Protein AF-A0A183CSC9-F1 (afdb_monomer_lite)

pLDDT: mean 81.76, std 15.02, range [38.28, 96.38]

Secondary structure (DSSP, 8-state):
-PPPHHHHHHHHHHHHHHTSPPPTTT-SS-GGG--HHHHHHHHHHHHHH-----HHHHHHHHHHHHHHHHS-PPPHHHHHHHHHHHS--TTSSPPPP----TTS-HHHHHHHHHHHHHHHHT--

Organism: Globodera pallida (NCBI:txid36090)

Sequence (124 aa):
MKTSAEELLEELAHLNHNDEAISNGVRQHPISKWTTEDIKSWAEDLKKQRQARELPELLAVACRACMLANGYYPRDAQLFSILLMLSTSKTGLRGHLQQIATGEGKTAIVALFVVVKALRDRVK

Foldseek 3Di:
DQCDPVNLVVLVVLLVVQQQDDDPDDDDGGLVPDDPVRLVVVLVVLVVVLDADDLSNLLSNLQSVCCNPPVDGQDPVLSSLLVQQVDDDPPDDDGDDDDDDPPNPPVSSVVSSVSSCCSRPVSD

InterPro domains:
  IPR011115 SecA DEAD-like, N-terminal [PF07517] (31-122)
  IPR027417 P-loop containing nucleoside triphosphate hydrolase [G3DSA:3.40.50.300] (2-123)
  IPR027417 P-loop containing nucleoside triphosphate hydrolase [SSF52540] (11-120)

Radius of gyration: 14.63 Å; chains: 1; bounding box: 38×35×33 Å

Structure (mmCIF, N/CA/C/O backbone):
data_AF-A0A183CSC9-F1
#
_entry.id   AF-A0A183CSC9-F1
#
loop_
_atom_site.group_PDB
_atom_site.id
_atom_site.type_symbol
_atom_site.label_atom_id
_atom_site.label_alt_id
_atom_site.la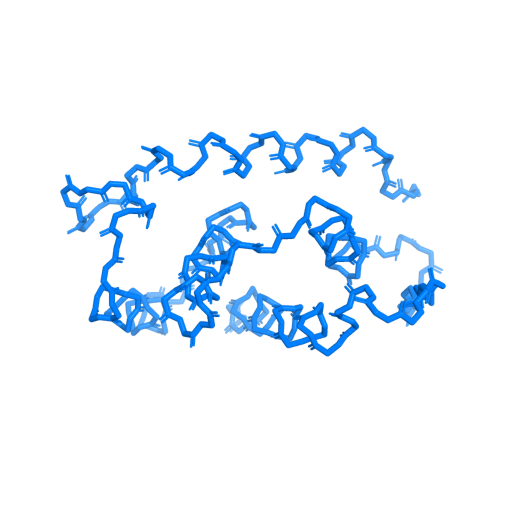bel_comp_id
_atom_site.label_asym_id
_atom_site.label_entity_id
_atom_site.label_seq_id
_atom_site.pdbx_PDB_ins_code
_atom_site.Cartn_x
_atom_site.Cartn_y
_atom_site.Cartn_z
_atom_site.occupancy
_atom_site.B_iso_or_equiv
_atom_site.auth_seq_id
_atom_site.auth_comp_id
_atom_site.auth_asym_id
_atom_site.auth_atom_id
_atom_site.pdbx_PDB_model_num
ATOM 1 N N . MET A 1 1 ? 1.246 -20.552 15.651 1.00 38.28 1 MET A N 1
ATOM 2 C CA . MET A 1 1 ? 0.670 -20.722 14.297 1.00 38.28 1 MET A CA 1
ATOM 3 C C . MET A 1 1 ? 1.304 -19.680 13.394 1.00 38.28 1 MET A C 1
ATOM 5 O O . MET A 1 1 ? 1.162 -18.501 13.693 1.00 38.28 1 MET A O 1
ATOM 9 N N . LYS A 1 2 ? 2.077 -20.112 12.394 1.00 47.31 2 LYS A N 1
ATOM 10 C CA . LYS A 1 2 ? 2.540 -19.245 11.299 1.00 47.31 2 LYS A CA 1
ATOM 11 C C . LYS A 1 2 ? 1.295 -18.751 10.553 1.00 47.31 2 LYS A C 1
ATOM 13 O O . LYS A 1 2 ? 0.366 -19.545 10.439 1.00 47.31 2 LYS A O 1
ATOM 18 N N . THR A 1 3 ? 1.264 -17.505 10.090 1.00 60.03 3 THR A N 1
ATOM 19 C CA . THR A 1 3 ? 0.277 -17.109 9.075 1.00 60.03 3 THR A CA 1
ATOM 20 C C . THR A 1 3 ? 0.459 -18.050 7.887 1.00 60.03 3 THR A C 1
ATOM 22 O O . THR A 1 3 ? 1.592 -18.214 7.417 1.00 60.03 3 THR A O 1
ATOM 25 N N . SER A 1 4 ? -0.591 -18.783 7.513 1.00 73.94 4 SER A N 1
ATOM 26 C CA . SER A 1 4 ? -0.496 -19.776 6.434 1.00 73.94 4 SER A CA 1
ATOM 27 C C . SER A 1 4 ? -0.334 -19.047 5.101 1.00 73.94 4 SER A C 1
ATOM 29 O O . SER A 1 4 ? -0.845 -17.942 4.929 1.00 73.94 4 SER A O 1
ATOM 31 N N . ALA A 1 5 ? 0.355 -19.660 4.136 1.00 72.31 5 ALA A N 1
ATOM 32 C CA . ALA A 1 5 ? 0.388 -19.134 2.770 1.00 72.31 5 ALA A CA 1
ATOM 33 C C . ALA A 1 5 ? -1.034 -18.982 2.195 1.00 72.31 5 ALA A C 1
ATOM 35 O O . ALA A 1 5 ? -1.284 -18.075 1.410 1.00 72.31 5 ALA A O 1
ATOM 36 N N . GLU A 1 6 ? -1.962 -19.829 2.643 1.00 78.12 6 GLU A N 1
ATOM 37 C CA . GLU A 1 6 ? -3.384 -19.790 2.294 1.00 78.12 6 GLU A CA 1
ATOM 38 C C . GLU A 1 6 ? -4.075 -18.522 2.810 1.00 78.12 6 GLU A C 1
ATOM 40 O O . GLU A 1 6 ? -4.791 -17.886 2.049 1.00 78.12 6 GLU A O 1
ATOM 45 N N . GLU A 1 7 ? -3.797 -18.096 4.049 1.00 77.69 7 GLU A N 1
ATOM 46 C CA . GLU A 1 7 ? -4.364 -16.861 4.620 1.00 77.69 7 GLU A CA 1
ATOM 47 C C . GLU A 1 7 ? -3.896 -15.629 3.821 1.00 77.69 7 GLU A C 1
ATOM 49 O O . GLU A 1 7 ? -4.674 -14.723 3.541 1.00 77.69 7 GLU A O 1
ATOM 54 N N . LEU A 1 8 ? -2.631 -15.612 3.384 1.00 77.75 8 LEU A N 1
ATOM 55 C CA . LEU A 1 8 ? -2.090 -14.526 2.555 1.00 77.75 8 LEU A CA 1
ATOM 56 C C . LEU A 1 8 ? -2.688 -14.521 1.143 1.00 77.75 8 LEU A C 1
ATOM 58 O O . LEU A 1 8 ? -2.905 -13.458 0.563 1.00 77.75 8 LEU A O 1
ATOM 62 N N . LEU A 1 9 ? -2.931 -15.706 0.579 1.00 78.38 9 LEU A N 1
ATOM 63 C CA . LEU A 1 9 ? -3.608 -15.857 -0.708 1.00 78.38 9 LEU A CA 1
ATOM 64 C C . LEU A 1 9 ? -5.060 -15.382 -0.626 1.00 78.38 9 LEU A C 1
ATOM 66 O O . LEU A 1 9 ? -5.535 -14.729 -1.552 1.00 78.38 9 LEU A O 1
ATOM 70 N N . GLU A 1 10 ? -5.743 -15.666 0.479 1.00 80.06 10 GLU A N 1
ATOM 71 C CA . GLU A 1 10 ? -7.102 -15.197 0.739 1.00 80.06 10 GLU A CA 1
ATOM 72 C C . GLU A 1 10 ? -7.148 -13.668 0.885 1.00 80.06 10 GLU A C 1
ATOM 74 O O . GLU A 1 10 ? -7.969 -13.013 0.243 1.00 80.06 10 GLU A O 1
ATOM 79 N N . GLU A 1 11 ? -6.204 -13.062 1.615 1.00 77.06 11 GLU A N 1
ATOM 80 C CA . GLU A 1 11 ? -6.083 -11.599 1.703 1.00 77.06 11 GLU A CA 1
ATOM 81 C C . GLU A 1 11 ? -5.844 -10.943 0.331 1.00 77.06 11 GLU A C 1
ATOM 83 O O . GLU A 1 11 ? -6.459 -9.919 0.020 1.00 77.06 11 GLU A O 1
ATOM 88 N N . LEU A 1 12 ? -4.999 -11.538 -0.520 1.00 74.88 12 LEU A N 1
ATOM 89 C CA . LEU A 1 12 ? -4.812 -11.070 -1.899 1.00 74.88 12 LEU A CA 1
ATOM 90 C C . LEU A 1 12 ? -6.060 -11.254 -2.762 1.00 74.88 12 LEU A C 1
ATOM 92 O O . LEU A 1 12 ? -6.386 -10.381 -3.566 1.00 74.88 12 LEU A O 1
ATOM 96 N N . ALA A 1 13 ? -6.775 -12.366 -2.600 1.00 77.25 13 ALA A N 1
ATOM 97 C CA . ALA A 1 13 ? -8.022 -12.590 -3.314 1.00 77.25 13 ALA A CA 1
ATOM 98 C C . ALA A 1 13 ? -9.050 -11.511 -2.945 1.00 77.25 13 ALA A C 1
ATOM 100 O O . ALA A 1 13 ? -9.648 -10.909 -3.837 1.00 77.25 13 ALA A O 1
ATOM 101 N N . HIS A 1 14 ? -9.201 -11.196 -1.657 1.00 78.19 14 HIS A N 1
ATOM 102 C CA . HIS A 1 14 ? -10.075 -10.116 -1.197 1.00 78.19 14 HIS A CA 1
ATOM 103 C C . HIS A 1 14 ? -9.652 -8.741 -1.719 1.00 78.19 14 HIS A C 1
ATOM 105 O O . HIS A 1 14 ? -10.511 -7.932 -2.063 1.00 78.19 14 HIS A O 1
ATOM 111 N N . LEU A 1 15 ? -8.349 -8.478 -1.827 1.00 71.44 15 LEU A N 1
ATOM 112 C CA . LEU A 1 15 ? -7.834 -7.246 -2.424 1.00 71.44 15 LEU A CA 1
ATOM 113 C C . LEU A 1 15 ? -8.281 -7.058 -3.871 1.00 71.44 15 LEU A C 1
ATOM 115 O O . LEU A 1 15 ? -8.804 -5.998 -4.208 1.00 71.44 15 LEU A O 1
ATOM 119 N N . ASN A 1 16 ? -8.145 -8.097 -4.693 1.00 67.19 16 ASN A N 1
ATOM 120 C CA . ASN A 1 16 ? -8.564 -8.048 -6.093 1.00 67.19 16 ASN A CA 1
ATOM 121 C C . ASN A 1 16 ? -10.078 -7.829 -6.238 1.00 67.19 16 ASN A C 1
ATOM 123 O O . ASN A 1 16 ? -10.515 -7.158 -7.166 1.00 67.19 16 ASN A O 1
ATOM 127 N N . HIS A 1 17 ? -10.883 -8.339 -5.301 1.00 60.12 17 HIS A N 1
ATOM 128 C CA . HIS A 1 17 ? -12.326 -8.074 -5.272 1.00 60.12 17 HIS A CA 1
ATOM 129 C C . HIS A 1 17 ? -12.651 -6.655 -4.769 1.00 60.12 17 HIS A C 1
ATOM 131 O O . HIS A 1 17 ? -13.646 -6.059 -5.179 1.00 60.12 17 HIS A O 1
ATOM 137 N N . ASN A 1 18 ? -11.805 -6.075 -3.913 1.00 58.41 18 ASN A N 1
ATOM 138 C CA . ASN A 1 18 ? -12.003 -4.730 -3.376 1.00 58.41 18 ASN A CA 1
ATOM 139 C C . ASN A 1 18 ? -11.681 -3.599 -4.357 1.00 58.41 18 ASN A C 1
ATOM 141 O O . ASN A 1 18 ? -12.141 -2.476 -4.146 1.00 58.41 18 ASN A O 1
ATOM 145 N N . ASP A 1 19 ? -10.972 -3.876 -5.451 1.00 57.09 19 ASP A N 1
ATOM 146 C CA . ASP A 1 19 ? -10.849 -2.918 -6.555 1.00 57.09 19 ASP A CA 1
ATOM 147 C C . ASP A 1 19 ? -12.208 -2.584 -7.193 1.00 57.09 19 ASP A C 1
ATOM 149 O O . ASP A 1 19 ? -12.355 -1.507 -7.780 1.00 57.09 19 ASP A O 1
ATOM 153 N N . GLU A 1 20 ? -13.211 -3.453 -7.024 1.00 54.31 20 GLU A N 1
ATOM 154 C CA . GLU A 1 20 ? -14.610 -3.222 -7.399 1.00 54.31 20 GLU A CA 1
ATOM 155 C C . GLU A 1 20 ? -15.491 -2.791 -6.213 1.00 54.31 20 GLU A C 1
ATOM 157 O O . GLU A 1 20 ? -16.620 -2.333 -6.413 1.00 54.31 20 GLU A O 1
ATOM 162 N N . ALA A 1 21 ? -14.985 -2.878 -4.978 1.00 55.28 21 ALA A N 1
ATOM 163 C CA . ALA A 1 21 ? -15.747 -2.523 -3.792 1.00 55.28 21 ALA A CA 1
ATOM 164 C C . ALA A 1 21 ? -15.968 -1.008 -3.696 1.00 55.28 21 ALA A C 1
ATOM 166 O O . ALA A 1 21 ? -15.062 -0.176 -3.829 1.00 55.28 21 ALA A O 1
ATOM 167 N N . ILE A 1 22 ? -17.214 -0.653 -3.406 1.00 55.12 22 ILE A N 1
ATOM 168 C CA . ILE A 1 22 ? -17.606 0.687 -2.996 1.00 55.12 22 ILE A CA 1
ATOM 169 C C . ILE A 1 22 ? -17.301 0.789 -1.499 1.00 55.12 22 ILE A C 1
ATOM 171 O O . ILE A 1 22 ? -17.849 0.022 -0.711 1.00 55.12 22 ILE A O 1
ATOM 175 N N . SER A 1 23 ? -16.425 1.718 -1.091 1.00 57.44 23 SER A N 1
ATOM 176 C CA . SER A 1 23 ? -16.193 1.992 0.336 1.00 57.44 23 SER A CA 1
ATOM 177 C C . SER A 1 23 ? -17.540 2.286 0.997 1.00 57.44 23 SER A C 1
ATOM 179 O O . SER A 1 23 ? -18.236 3.221 0.588 1.00 57.44 23 SER A O 1
ATOM 181 N N . ASN A 1 24 ? -17.919 1.452 1.971 1.00 52.12 24 ASN A N 1
ATOM 182 C CA . ASN A 1 24 ? -19.196 1.527 2.672 1.00 52.12 24 ASN A CA 1
ATOM 183 C C . ASN A 1 24 ? -19.402 2.940 3.247 1.00 52.12 24 ASN A C 1
ATOM 185 O O . ASN A 1 24 ? -18.886 3.268 4.317 1.00 52.12 24 ASN A O 1
ATOM 189 N N . GLY A 1 25 ? -20.167 3.766 2.525 1.00 50.59 25 GLY A N 1
ATOM 190 C CA . GLY A 1 25 ? -20.873 4.920 3.077 1.00 50.59 25 GLY A CA 1
ATOM 191 C C . GLY A 1 25 ? -20.631 6.304 2.468 1.00 50.59 25 GLY A C 1
ATOM 192 O O . GLY A 1 25 ? -21.384 7.198 2.834 1.00 50.59 25 GLY A O 1
ATOM 193 N N . VAL A 1 26 ? -19.655 6.545 1.575 1.00 52.56 26 VAL A N 1
ATOM 194 C CA . VAL A 1 26 ? -19.364 7.948 1.159 1.00 52.56 26 VAL A CA 1
ATOM 195 C C . VAL A 1 26 ? -19.162 8.173 -0.345 1.00 52.56 26 VAL A C 1
ATOM 197 O O . VAL A 1 26 ? -19.367 9.293 -0.810 1.00 52.56 26 VAL A O 1
ATOM 200 N N . ARG A 1 27 ? -18.800 7.164 -1.151 1.00 62.09 27 ARG A N 1
ATOM 201 C CA . ARG A 1 2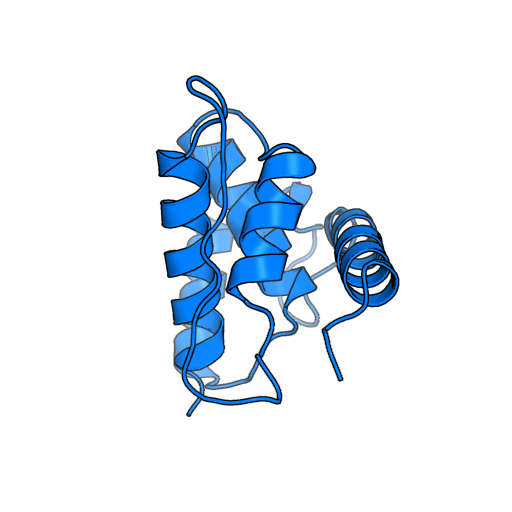7 ? -18.401 7.404 -2.556 1.00 62.09 27 ARG A CA 1
ATOM 202 C C . ARG A 1 27 ? -19.138 6.546 -3.559 1.00 62.09 27 ARG A C 1
ATOM 204 O O . ARG A 1 27 ? -19.379 5.377 -3.316 1.00 62.09 27 ARG A O 1
ATOM 211 N N . GLN A 1 28 ? -19.476 7.145 -4.698 1.00 66.06 28 GLN A N 1
ATOM 212 C CA . GLN A 1 28 ? -20.319 6.533 -5.730 1.00 66.06 28 GLN A CA 1
ATOM 213 C C . GLN A 1 28 ? -19.553 5.614 -6.694 1.00 66.06 28 GLN A C 1
ATOM 215 O O . GLN A 1 28 ? -20.159 5.026 -7.585 1.00 66.06 28 GLN A O 1
ATOM 220 N N . HIS A 1 29 ? -18.230 5.492 -6.551 1.00 75.31 29 HIS A N 1
ATOM 221 C CA . HIS A 1 29 ? -17.402 4.717 -7.470 1.00 75.31 29 HIS A CA 1
ATOM 222 C C . HIS A 1 29 ? -16.345 3.869 -6.740 1.00 75.31 29 HIS A C 1
ATOM 224 O O . HIS A 1 29 ? -15.876 4.253 -5.660 1.00 75.31 29 HIS A O 1
ATOM 230 N N . PRO A 1 30 ? -15.954 2.728 -7.340 1.00 87.00 30 PRO A N 1
ATOM 231 C CA . PRO A 1 30 ? -14.975 1.806 -6.768 1.00 87.00 30 PRO A CA 1
ATOM 232 C C . PRO A 1 30 ? -13.613 2.466 -6.519 1.00 87.00 30 PRO A C 1
ATOM 234 O O . PRO A 1 30 ? -13.270 3.451 -7.186 1.00 87.00 30 PRO A O 1
ATOM 237 N N . ILE A 1 31 ? -12.827 1.909 -5.586 1.00 89.50 31 ILE A N 1
ATOM 238 C CA . ILE A 1 31 ? -11.493 2.421 -5.201 1.00 89.50 31 ILE A CA 1
ATOM 239 C C . ILE A 1 31 ? -10.564 2.535 -6.417 1.00 89.50 31 ILE A C 1
ATOM 241 O O . ILE A 1 31 ? -9.843 3.525 -6.558 1.00 89.50 31 ILE A O 1
ATOM 245 N N . SER A 1 32 ? -10.659 1.597 -7.361 1.00 88.12 32 SER A N 1
ATOM 246 C CA . SER A 1 32 ? -9.925 1.622 -8.633 1.00 88.12 32 SER A CA 1
ATOM 247 C C . SER A 1 32 ? -10.132 2.902 -9.457 1.00 88.12 32 SER A C 1
ATOM 249 O O . SER A 1 32 ? -9.268 3.263 -10.256 1.00 88.12 32 SER A O 1
ATOM 251 N N . LYS A 1 33 ? -11.237 3.630 -9.249 1.00 90.31 33 LYS A N 1
ATOM 252 C CA . LYS A 1 33 ? -11.567 4.888 -9.941 1.00 90.31 33 LYS A CA 1
ATOM 253 C C . LYS A 1 33 ? -11.310 6.144 -9.109 1.00 90.31 33 LYS A C 1
ATOM 255 O O . LYS A 1 33 ? -11.561 7.240 -9.596 1.00 90.31 33 LYS A O 1
ATOM 260 N N . TRP A 1 34 ? -10.804 6.016 -7.883 1.00 92.50 34 TRP A N 1
ATOM 261 C CA . TRP A 1 34 ? -10.588 7.169 -7.006 1.00 92.50 34 TRP A CA 1
ATOM 262 C C . TRP A 1 34 ? -9.540 8.129 -7.564 1.00 92.50 34 TRP A C 1
ATOM 264 O O . TRP A 1 34 ? -8.552 7.713 -8.177 1.00 92.50 34 TRP A O 1
ATOM 274 N N . THR A 1 35 ? -9.767 9.415 -7.330 1.00 94.81 35 THR A N 1
ATOM 275 C CA . THR A 1 35 ? -8.833 10.517 -7.572 1.00 94.81 35 THR A CA 1
ATOM 276 C C . THR A 1 35 ? -7.921 10.747 -6.362 1.00 94.81 35 THR A C 1
ATOM 278 O O . THR A 1 35 ? -8.087 10.148 -5.295 1.00 94.81 35 THR A O 1
ATOM 281 N N . THR A 1 36 ? -6.944 11.642 -6.501 1.00 95.25 36 THR A N 1
ATOM 282 C CA . THR A 1 36 ? -6.093 12.062 -5.378 1.00 95.25 36 THR A CA 1
ATOM 283 C C . THR A 1 36 ? -6.920 12.726 -4.271 1.00 95.25 36 THR A C 1
ATOM 285 O O . THR A 1 36 ? -6.659 12.522 -3.085 1.00 95.25 36 THR A O 1
ATOM 288 N N . GLU A 1 37 ? -7.933 13.503 -4.648 1.00 94.06 37 GLU A N 1
ATOM 289 C CA . GLU A 1 37 ? -8.842 14.220 -3.753 1.00 94.06 37 GLU A CA 1
ATOM 290 C C . GLU A 1 37 ? -9.709 13.242 -2.959 1.00 94.06 37 GLU A C 1
ATOM 292 O O . GLU A 1 37 ? -9.852 13.396 -1.743 1.00 94.06 37 GLU A O 1
ATOM 297 N N . ASP A 1 38 ? -10.182 12.179 -3.612 1.00 93.12 38 ASP A N 1
ATOM 298 C CA . ASP A 1 38 ? -10.845 11.063 -2.945 1.00 93.12 38 ASP A CA 1
ATOM 299 C C . ASP A 1 38 ? -9.914 10.459 -1.881 1.00 93.12 38 ASP A C 1
ATOM 301 O O . ASP A 1 38 ? -10.237 10.420 -0.693 1.00 93.12 38 ASP A O 1
ATOM 305 N N . ILE A 1 39 ? -8.708 10.025 -2.241 1.00 93.06 39 ILE A N 1
ATOM 306 C CA . ILE A 1 39 ? -7.803 9.387 -1.267 1.00 93.06 39 ILE A CA 1
ATOM 307 C C . ILE A 1 39 ? -7.519 10.313 -0.072 1.00 93.06 39 ILE A C 1
ATOM 309 O O . ILE A 1 39 ? -7.575 9.868 1.076 1.00 93.06 39 ILE A O 1
ATOM 313 N N . LYS A 1 40 ? -7.303 11.612 -0.320 1.00 92.50 40 LYS A N 1
ATOM 314 C CA . LYS A 1 40 ? -7.116 12.618 0.738 1.00 92.50 40 LYS A CA 1
ATOM 315 C C . LYS A 1 40 ? -8.332 12.716 1.657 1.00 92.50 40 LYS A C 1
ATOM 317 O O . LYS A 1 40 ? -8.174 12.626 2.870 1.00 92.50 40 LYS A O 1
ATOM 322 N N . SER A 1 41 ? -9.535 12.865 1.102 1.00 90.75 41 SER A N 1
ATOM 323 C CA . SER A 1 41 ? -10.759 12.946 1.907 1.00 90.75 41 SER A CA 1
ATOM 324 C C . SER A 1 41 ? -10.987 11.666 2.720 1.00 90.75 41 SER A C 1
ATOM 326 O O . SER A 1 41 ? -11.368 11.760 3.880 1.00 90.75 41 SER A O 1
ATOM 328 N N . TRP A 1 42 ? -10.663 10.488 2.173 1.00 90.50 42 TRP A N 1
ATOM 329 C CA . TRP A 1 42 ? -10.837 9.216 2.886 1.00 90.50 42 TRP A CA 1
ATOM 330 C C . TRP A 1 42 ? -9.857 9.110 4.051 1.00 90.50 42 TRP A C 1
ATOM 332 O O . TRP A 1 42 ? -10.230 8.700 5.147 1.00 90.50 42 TRP A O 1
ATOM 342 N N . ALA A 1 43 ? -8.614 9.550 3.846 1.00 89.06 43 ALA A N 1
ATOM 343 C CA . ALA A 1 43 ? -7.614 9.576 4.903 1.00 89.06 43 ALA A CA 1
ATOM 344 C C . ALA A 1 43 ? -8.003 10.543 6.035 1.00 89.06 43 ALA A C 1
ATOM 346 O O . ALA A 1 43 ? -7.740 10.257 7.202 1.00 89.06 43 ALA A O 1
ATOM 347 N N . GLU A 1 44 ? -8.638 11.675 5.716 1.00 87.88 44 GLU A N 1
ATOM 348 C CA . GLU A 1 44 ? -9.167 12.600 6.724 1.00 87.88 44 GLU A CA 1
ATOM 349 C C . GLU A 1 44 ? -10.356 12.013 7.492 1.00 87.88 44 GLU A C 1
ATOM 351 O O . GLU A 1 44 ? -10.411 12.129 8.718 1.00 87.88 44 GLU A O 1
ATOM 356 N N . ASP A 1 45 ? -11.277 11.333 6.811 1.00 86.69 45 ASP A N 1
ATOM 357 C CA . ASP A 1 45 ? -12.412 10.674 7.465 1.00 86.69 45 ASP A CA 1
ATOM 358 C C . ASP A 1 45 ? -11.945 9.544 8.386 1.00 86.69 45 ASP A C 1
ATOM 360 O O . ASP A 1 45 ? -12.413 9.437 9.522 1.00 86.69 45 ASP A O 1
ATOM 364 N N . LEU A 1 46 ? -10.941 8.774 7.957 1.00 85.00 46 LEU A N 1
ATOM 365 C CA . LEU A 1 46 ? -10.314 7.735 8.769 1.00 85.00 46 LEU A CA 1
ATOM 366 C C . LEU A 1 46 ? -9.712 8.302 10.065 1.00 85.00 46 LEU A C 1
ATOM 368 O O . LEU A 1 46 ? -9.904 7.734 11.142 1.00 85.00 46 LEU A O 1
ATOM 372 N N . LYS A 1 47 ? -9.030 9.452 9.985 1.00 81.31 47 LYS A N 1
ATOM 373 C CA . LYS A 1 47 ? -8.482 10.142 11.166 1.00 81.31 47 LYS A CA 1
ATOM 374 C C . LYS A 1 47 ? -9.580 10.598 12.130 1.00 81.31 47 LYS A C 1
ATOM 376 O O . LYS A 1 47 ? -9.383 10.523 13.342 1.00 81.31 47 LYS A O 1
ATOM 381 N N . LYS A 1 48 ? -10.713 11.083 11.610 1.00 82.75 48 LYS A N 1
ATOM 382 C CA . LYS A 1 48 ? -11.832 11.602 12.416 1.00 82.75 48 LYS A CA 1
ATOM 383 C C . LYS A 1 48 ? -12.632 10.493 13.088 1.00 82.75 48 LYS A C 1
ATOM 385 O O . LYS A 1 48 ? -12.955 10.605 14.265 1.00 82.75 48 LYS A O 1
ATOM 390 N N . GLN A 1 49 ? -12.957 9.440 12.341 1.00 74.94 49 GLN A N 1
ATOM 391 C CA . GLN A 1 49 ? -13.859 8.381 12.793 1.00 74.94 49 GLN A CA 1
ATOM 392 C C . GLN A 1 49 ? -13.194 7.419 13.788 1.00 74.94 49 GLN A C 1
ATOM 394 O O . GLN A 1 49 ? -13.910 6.689 14.465 1.00 74.94 49 GLN A O 1
ATOM 399 N N . ARG A 1 50 ? -11.848 7.404 13.883 1.00 68.38 50 ARG A N 1
ATOM 400 C CA . ARG A 1 50 ? -11.063 6.430 14.678 1.00 68.38 50 ARG A CA 1
ATOM 401 C C . ARG A 1 50 ? -11.577 4.992 14.516 1.00 68.38 50 ARG A C 1
ATOM 403 O O . ARG A 1 50 ? -11.531 4.200 15.451 1.00 68.38 50 ARG A O 1
ATOM 410 N N . GLN A 1 51 ? -12.109 4.665 13.344 1.00 68.94 51 GLN A N 1
ATOM 411 C CA . GLN A 1 51 ? -12.660 3.351 13.063 1.00 68.94 51 GLN A CA 1
ATOM 412 C C . GLN A 1 51 ? -11.585 2.511 12.389 1.00 68.94 51 GLN A C 1
ATOM 414 O O . GLN A 1 51 ? -10.931 2.972 11.451 1.00 68.94 51 GLN A O 1
ATOM 419 N N . ALA A 1 52 ? -11.407 1.280 12.863 1.00 75.75 52 ALA A N 1
ATOM 420 C CA . ALA A 1 52 ? -10.526 0.329 12.209 1.00 75.75 52 ALA A CA 1
ATOM 421 C C . ALA A 1 52 ? -11.095 0.001 10.823 1.00 75.75 52 ALA A C 1
ATOM 423 O O . ALA A 1 52 ? -12.294 -0.240 10.679 1.00 75.75 52 ALA A O 1
ATOM 424 N N . ARG A 1 53 ? -10.235 0.034 9.806 1.00 82.81 53 ARG A N 1
ATOM 425 C CA . ARG A 1 53 ? -10.567 -0.404 8.449 1.00 82.81 53 ARG A CA 1
ATOM 426 C C . ARG A 1 53 ? -9.905 -1.742 8.188 1.00 82.81 53 ARG A C 1
ATOM 428 O O . ARG A 1 53 ? -8.798 -1.993 8.670 1.00 82.81 53 ARG A O 1
ATOM 435 N N . GLU A 1 54 ? -10.586 -2.563 7.405 1.00 85.88 54 GLU A N 1
ATOM 436 C CA . GLU A 1 54 ? -10.093 -3.875 7.017 1.00 85.88 54 GLU A CA 1
ATOM 437 C C . GLU A 1 54 ? -8.823 -3.742 6.172 1.00 85.88 54 GLU A C 1
ATOM 439 O O . GLU A 1 54 ? -8.684 -2.828 5.351 1.00 85.88 54 GLU A O 1
ATOM 444 N N . LEU A 1 55 ? -7.882 -4.667 6.366 1.00 87.38 55 LEU A N 1
ATOM 445 C CA . LEU A 1 55 ? -6.596 -4.648 5.671 1.00 87.38 55 LEU A CA 1
ATOM 446 C C . LEU A 1 55 ? -6.747 -4.602 4.134 1.00 87.38 55 LEU A C 1
ATOM 448 O O . LEU A 1 55 ? -6.048 -3.796 3.511 1.00 87.38 55 LEU A O 1
ATOM 452 N N . PRO A 1 56 ? -7.674 -5.360 3.515 1.00 88.31 56 PRO A N 1
ATOM 453 C CA . PRO A 1 56 ? -7.929 -5.258 2.083 1.00 88.31 56 PRO A CA 1
ATOM 454 C C . PRO A 1 56 ? -8.348 -3.856 1.607 1.00 88.31 56 PRO A C 1
ATOM 456 O O . PRO A 1 56 ? -7.938 -3.434 0.532 1.00 88.31 56 PRO A O 1
ATOM 459 N N . GLU A 1 57 ? -9.123 -3.090 2.383 1.00 88.44 57 GLU A N 1
ATOM 460 C CA . GLU A 1 57 ? -9.469 -1.705 2.009 1.00 88.44 57 GLU A CA 1
ATOM 461 C C . GLU A 1 57 ? -8.227 -0.803 2.076 1.00 88.44 57 GLU A C 1
ATOM 463 O O . GLU A 1 57 ? -7.931 -0.068 1.133 1.00 88.44 57 GLU A O 1
ATOM 468 N N . LEU A 1 58 ? -7.458 -0.896 3.167 1.00 90.81 58 LEU A N 1
ATOM 469 C CA . LEU A 1 58 ? -6.242 -0.098 3.363 1.00 90.81 58 LEU A CA 1
ATOM 470 C C . LEU A 1 58 ? -5.221 -0.321 2.239 1.00 90.81 58 LEU A C 1
ATOM 472 O O . LEU A 1 58 ? -4.618 0.633 1.739 1.00 90.81 58 LEU A O 1
ATOM 476 N N . LEU A 1 59 ? -5.023 -1.579 1.844 1.00 92.50 59 LEU A N 1
ATOM 477 C CA . LEU A 1 59 ? -4.102 -1.944 0.776 1.00 92.50 59 LEU A CA 1
ATOM 478 C C . LEU A 1 59 ? -4.619 -1.529 -0.603 1.00 92.50 59 LEU A C 1
ATOM 480 O O . LEU A 1 59 ? -3.824 -1.002 -1.378 1.00 92.50 59 LEU A O 1
ATOM 484 N N . ALA A 1 60 ? -5.916 -1.671 -0.895 1.00 92.50 60 ALA A N 1
ATOM 485 C CA . ALA A 1 60 ? -6.496 -1.199 -2.155 1.00 92.50 60 ALA A CA 1
ATOM 486 C C . ALA A 1 60 ? -6.301 0.319 -2.328 1.00 92.50 60 ALA A C 1
ATOM 488 O O . ALA A 1 60 ? -5.828 0.783 -3.369 1.00 92.50 60 ALA A O 1
ATOM 489 N N . VAL A 1 61 ? -6.553 1.106 -1.273 1.00 93.25 61 VAL A N 1
ATOM 490 C CA . VAL A 1 61 ? -6.322 2.560 -1.295 1.00 93.25 61 VAL A CA 1
ATOM 491 C C . VAL A 1 61 ? -4.836 2.890 -1.485 1.00 93.25 61 VAL A C 1
ATOM 493 O O . VAL A 1 61 ? -4.500 3.780 -2.269 1.00 93.25 61 VAL A O 1
ATOM 496 N N . ALA A 1 62 ? -3.927 2.163 -0.824 1.00 94.69 62 ALA A N 1
ATOM 497 C CA . ALA A 1 62 ? -2.485 2.353 -0.998 1.00 94.69 62 ALA A CA 1
ATOM 498 C C . ALA A 1 62 ? -2.008 1.999 -2.421 1.00 94.69 62 ALA A C 1
ATOM 500 O O . ALA A 1 62 ? -1.205 2.732 -3.002 1.00 94.69 62 ALA A O 1
ATOM 501 N N . CYS A 1 63 ? -2.529 0.920 -3.011 1.00 94.81 63 CYS A N 1
ATOM 502 C CA . CYS A 1 63 ? -2.240 0.524 -4.390 1.00 94.81 63 CYS A CA 1
ATOM 503 C C . CYS A 1 63 ? -2.738 1.576 -5.381 1.00 94.81 63 CYS A C 1
ATOM 505 O O . CYS A 1 63 ? -2.003 1.979 -6.285 1.00 94.81 63 CYS A O 1
ATOM 507 N N . ARG A 1 64 ? -3.949 2.100 -5.165 1.00 95.19 64 ARG A N 1
ATOM 508 C CA . ARG A 1 64 ? -4.488 3.188 -5.978 1.00 95.19 64 ARG A CA 1
ATOM 509 C C . ARG A 1 64 ? -3.654 4.464 -5.864 1.00 95.19 64 ARG A C 1
ATOM 511 O O . ARG A 1 64 ? -3.363 5.090 -6.881 1.00 95.19 64 ARG A O 1
ATOM 518 N N . ALA A 1 65 ? -3.223 4.831 -4.657 1.00 95.56 65 ALA A N 1
ATOM 519 C CA . ALA A 1 65 ? -2.323 5.965 -4.451 1.00 95.56 65 ALA A CA 1
ATOM 520 C C . ALA A 1 65 ? -0.983 5.765 -5.182 1.00 95.56 65 ALA A C 1
ATOM 522 O O . ALA A 1 65 ? -0.475 6.700 -5.798 1.00 95.56 65 ALA A O 1
ATOM 523 N N . CYS A 1 66 ? -0.438 4.543 -5.161 1.00 95.50 66 CYS A N 1
ATOM 524 C CA . CYS A 1 66 ? 0.773 4.184 -5.899 1.00 95.50 66 CYS A CA 1
ATOM 525 C C . CYS A 1 66 ? 0.599 4.381 -7.409 1.00 95.50 66 CYS A C 1
ATOM 527 O O . CYS A 1 66 ? 1.454 5.010 -8.034 1.00 95.50 66 CYS A O 1
ATOM 529 N N . MET A 1 67 ? -0.525 3.924 -7.969 1.00 95.81 67 MET A N 1
ATOM 530 C CA . MET A 1 67 ? -0.855 4.110 -9.382 1.00 95.81 67 MET A CA 1
ATOM 531 C C . MET A 1 67 ? -0.939 5.592 -9.756 1.00 95.81 67 MET A C 1
ATOM 533 O O . MET A 1 67 ? -0.344 6.007 -10.746 1.00 95.81 67 MET A O 1
ATOM 537 N N . LEU A 1 68 ? -1.633 6.405 -8.957 1.00 96.31 68 LEU A N 1
ATOM 538 C CA . LEU A 1 68 ? -1.773 7.839 -9.228 1.00 96.31 68 LEU A CA 1
ATOM 539 C C . LEU A 1 68 ? -0.445 8.601 -9.109 1.0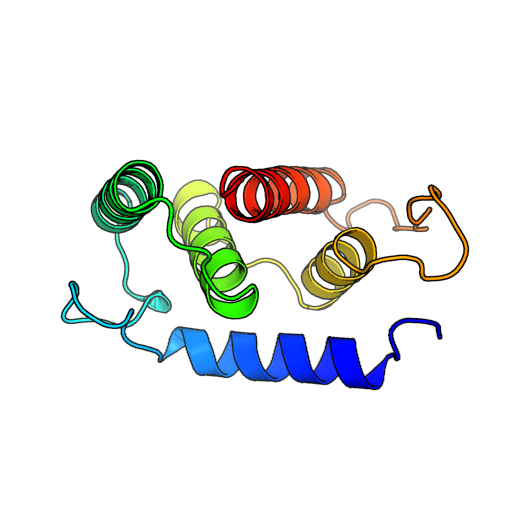0 96.31 68 LEU A C 1
ATOM 541 O O . LEU A 1 68 ? -0.204 9.522 -9.882 1.00 96.31 68 LEU A O 1
ATOM 545 N N . ALA A 1 69 ? 0.411 8.231 -8.152 1.00 95.69 69 ALA A N 1
ATOM 546 C CA . ALA A 1 69 ? 1.669 8.930 -7.896 1.00 95.69 69 ALA A CA 1
ATOM 547 C C . ALA A 1 69 ? 2.819 8.484 -8.814 1.00 95.69 69 ALA A C 1
ATOM 549 O O . ALA A 1 69 ? 3.668 9.300 -9.161 1.00 95.69 69 ALA A O 1
ATOM 550 N N . ASN A 1 70 ? 2.867 7.200 -9.184 1.00 94.44 70 ASN A N 1
ATOM 551 C CA . ASN A 1 70 ? 4.013 6.601 -9.876 1.00 94.44 70 ASN A CA 1
ATOM 552 C C . ASN A 1 70 ? 3.666 5.964 -11.230 1.00 94.44 70 ASN A C 1
ATOM 554 O O . ASN A 1 70 ? 4.569 5.521 -11.936 1.00 94.44 70 ASN A O 1
ATOM 558 N N . GLY A 1 71 ? 2.384 5.885 -11.596 1.00 95.81 71 GLY A N 1
ATOM 559 C CA . GLY A 1 71 ? 1.937 5.320 -12.871 1.00 95.81 71 GLY A CA 1
ATOM 560 C C . GLY A 1 71 ? 1.936 3.790 -12.937 1.00 95.81 71 GLY A C 1
ATOM 561 O O . GLY A 1 71 ? 1.853 3.243 -14.034 1.00 95.81 71 GLY A O 1
ATOM 562 N N . TYR A 1 72 ? 2.039 3.090 -11.801 1.00 93.94 72 TYR A N 1
ATOM 563 C CA . TYR A 1 72 ? 1.966 1.628 -11.756 1.00 93.94 72 TYR A CA 1
ATOM 564 C C . TYR A 1 72 ? 1.282 1.095 -10.490 1.00 93.94 72 TYR A C 1
ATOM 566 O O . TYR A 1 72 ? 1.381 1.682 -9.408 1.00 93.94 72 TYR A O 1
ATOM 574 N N . TYR A 1 73 ? 0.643 -0.068 -10.626 1.00 94.44 73 TYR A N 1
ATOM 575 C CA . TYR A 1 73 ? 0.177 -0.875 -9.500 1.00 94.44 73 TYR A CA 1
ATOM 576 C C . TYR A 1 73 ? 1.305 -1.774 -8.971 1.00 94.44 73 TYR A C 1
ATOM 578 O O . TYR A 1 73 ? 2.081 -2.306 -9.773 1.00 94.44 73 TYR A O 1
ATOM 586 N N . PRO A 1 74 ? 1.422 -1.964 -7.643 1.00 95.19 74 PRO A N 1
ATOM 587 C CA . PRO A 1 74 ? 2.358 -2.933 -7.086 1.00 95.19 74 PRO A CA 1
ATOM 588 C C . PRO A 1 74 ? 2.063 -4.343 -7.610 1.00 95.19 74 PRO A C 1
ATOM 590 O O . PRO A 1 74 ? 0.909 -4.739 -7.728 1.00 95.19 74 PRO A O 1
ATOM 593 N N . ARG A 1 75 ? 3.113 -5.110 -7.901 1.00 94.88 75 ARG A N 1
ATOM 594 C CA . ARG A 1 75 ? 2.999 -6.503 -8.363 1.00 94.88 75 ARG A CA 1
ATOM 595 C C . ARG A 1 75 ? 2.635 -7.424 -7.203 1.00 94.88 75 ARG A C 1
ATOM 597 O O . ARG A 1 75 ? 3.060 -7.172 -6.076 1.00 94.88 75 ARG A O 1
ATOM 604 N N . ASP A 1 76 ? 2.010 -8.560 -7.489 1.00 92.31 76 ASP A N 1
ATOM 605 C CA . ASP A 1 76 ? 1.623 -9.555 -6.477 1.00 92.31 76 ASP A CA 1
ATOM 606 C C . ASP A 1 76 ? 2.778 -9.943 -5.548 1.00 92.31 76 ASP A C 1
ATOM 608 O O . ASP A 1 76 ? 2.614 -9.974 -4.334 1.00 92.31 76 ASP A O 1
ATOM 612 N N . ALA A 1 77 ? 3.988 -10.145 -6.081 1.00 91.94 77 ALA A N 1
ATOM 613 C CA . ALA A 1 77 ? 5.173 -10.449 -5.270 1.00 91.94 77 ALA A CA 1
ATOM 614 C C . ALA A 1 77 ? 5.502 -9.343 -4.242 1.00 91.94 77 ALA A C 1
ATOM 616 O O . ALA A 1 77 ? 5.930 -9.625 -3.121 1.00 91.94 77 ALA A O 1
ATOM 617 N N . GLN A 1 78 ? 5.281 -8.078 -4.609 1.00 95.38 78 GLN A N 1
ATOM 618 C CA . GLN A 1 78 ? 5.444 -6.930 -3.717 1.00 95.38 78 GLN A CA 1
ATOM 619 C C . GLN A 1 78 ? 4.319 -6.891 -2.677 1.00 95.38 78 GLN A C 1
ATOM 621 O O . GLN A 1 78 ? 4.590 -6.637 -1.504 1.00 95.38 78 GLN A O 1
ATOM 626 N N . LEU A 1 79 ? 3.081 -7.196 -3.078 1.00 94.44 79 LEU A N 1
ATOM 627 C CA . LEU A 1 79 ? 1.938 -7.288 -2.167 1.00 94.44 79 LEU A CA 1
ATOM 628 C C . LEU A 1 79 ? 2.124 -8.415 -1.144 1.00 94.44 79 LEU A C 1
ATOM 630 O O . LEU A 1 79 ? 1.998 -8.164 0.050 1.00 94.44 79 LEU A O 1
ATOM 634 N N . PHE A 1 80 ? 2.547 -9.610 -1.564 1.00 91.38 80 PHE A N 1
ATOM 635 C CA . PHE A 1 80 ? 2.904 -10.713 -0.663 1.00 91.38 80 PHE A CA 1
ATOM 636 C C . PHE A 1 80 ? 3.969 -10.310 0.354 1.00 91.38 80 PHE A C 1
ATOM 638 O O . PHE A 1 80 ? 3.847 -10.610 1.540 1.00 91.38 80 PHE A O 1
ATOM 645 N N . SER A 1 81 ? 5.016 -9.618 -0.101 1.00 93.12 81 SER A N 1
ATOM 646 C CA . SER A 1 81 ? 6.066 -9.100 0.775 1.00 93.12 81 SER A CA 1
ATOM 647 C C . SER A 1 81 ? 5.488 -8.161 1.842 1.00 93.12 81 SER A C 1
ATOM 649 O O . SER A 1 81 ? 5.802 -8.316 3.027 1.00 93.12 81 SER A O 1
ATOM 651 N N . ILE A 1 82 ? 4.584 -7.255 1.457 1.00 93.81 82 ILE A N 1
ATOM 652 C CA . ILE A 1 82 ? 3.891 -6.348 2.380 1.00 93.81 82 ILE A CA 1
ATOM 653 C C . ILE A 1 82 ? 3.011 -7.121 3.369 1.00 93.81 82 ILE A C 1
ATOM 655 O O . ILE A 1 82 ? 3.131 -6.899 4.575 1.00 93.81 82 ILE A O 1
ATOM 659 N N . LEU A 1 83 ? 2.176 -8.048 2.896 1.00 90.88 83 LEU A N 1
ATOM 660 C CA . LEU A 1 83 ? 1.290 -8.854 3.742 1.00 90.88 83 LEU A CA 1
ATOM 661 C C . LEU A 1 83 ? 2.077 -9.685 4.761 1.00 90.88 83 LEU A C 1
ATOM 663 O O . LEU A 1 83 ? 1.770 -9.667 5.951 1.00 90.88 83 LEU A O 1
ATOM 667 N N . LEU A 1 84 ? 3.174 -10.315 4.333 1.00 89.44 84 LEU A N 1
ATOM 668 C CA . LEU A 1 84 ? 4.085 -11.024 5.230 1.00 89.44 84 LEU A CA 1
ATOM 669 C C . LEU A 1 84 ? 4.641 -10.101 6.323 1.00 89.44 84 LEU A C 1
ATOM 671 O O . LEU A 1 84 ? 4.661 -10.491 7.485 1.00 89.44 84 LEU A O 1
ATOM 675 N N . MET A 1 85 ? 5.058 -8.872 5.997 1.00 88.81 85 MET A N 1
ATOM 676 C CA . MET A 1 85 ? 5.528 -7.910 7.009 1.00 88.81 85 MET A CA 1
ATOM 677 C C . MET A 1 85 ? 4.408 -7.415 7.939 1.00 88.81 85 MET A C 1
ATOM 679 O O . MET A 1 85 ? 4.679 -7.031 9.078 1.00 88.81 85 MET A O 1
ATOM 683 N N . LEU A 1 86 ? 3.160 -7.394 7.465 1.00 87.06 86 LEU A N 1
ATOM 684 C CA . LEU A 1 86 ? 1.977 -7.012 8.240 1.00 87.06 86 LEU A CA 1
ATOM 685 C C . LEU A 1 86 ? 1.441 -8.142 9.124 1.00 87.06 86 LEU A C 1
ATOM 687 O O . LEU A 1 86 ? 0.726 -7.840 10.093 1.00 87.06 86 LEU A O 1
ATOM 691 N N . SER A 1 87 ? 1.775 -9.391 8.795 1.00 82.31 87 SER A N 1
ATOM 692 C CA . SER A 1 87 ? 1.385 -10.587 9.533 1.00 82.31 87 SER A CA 1
ATOM 693 C C . SER A 1 87 ? 2.003 -10.606 10.937 1.00 82.31 87 SER A C 1
ATOM 695 O O . SER A 1 87 ? 3.090 -10.078 11.182 1.00 82.31 87 SER A O 1
ATOM 697 N N . THR A 1 88 ? 1.272 -11.156 11.909 1.00 70.19 88 THR A N 1
ATOM 698 C CA . THR A 1 88 ? 1.735 -11.207 13.302 1.00 70.19 88 THR A CA 1
ATOM 699 C C . THR A 1 88 ? 2.450 -12.525 13.577 1.00 70.19 88 THR A C 1
ATOM 701 O O . THR A 1 88 ? 1.900 -13.611 13.398 1.00 70.19 88 THR A O 1
ATOM 704 N N . SER A 1 89 ? 3.684 -12.449 14.075 1.00 59.09 89 SER A N 1
ATOM 705 C CA . SER A 1 89 ? 4.381 -13.631 14.578 1.00 59.09 89 SER A CA 1
ATOM 706 C C . SER A 1 89 ? 3.772 -14.054 15.917 1.00 59.09 89 SER A C 1
ATOM 708 O O . SER A 1 89 ? 3.964 -13.393 16.938 1.00 59.09 89 SER A O 1
ATOM 710 N N . LYS A 1 90 ? 3.065 -15.193 15.947 1.00 56.28 90 LYS A N 1
ATOM 711 C CA . LYS A 1 90 ? 2.519 -15.774 17.193 1.00 56.28 90 LYS A CA 1
ATOM 712 C C . LYS A 1 90 ? 3.608 -16.257 18.174 1.00 56.28 90 LYS A C 1
ATOM 714 O O . LYS A 1 90 ? 3.277 -16.733 19.252 1.00 56.28 90 LYS A O 1
ATOM 719 N N . THR A 1 91 ? 4.892 -16.176 17.810 1.00 51.91 91 THR A N 1
ATOM 720 C CA . THR A 1 91 ? 6.030 -16.709 18.584 1.00 51.91 91 THR A CA 1
ATOM 721 C C . THR A 1 91 ? 6.988 -15.631 19.119 1.00 51.91 91 THR A C 1
ATOM 723 O O . THR A 1 91 ? 8.099 -15.956 19.527 1.00 51.91 91 THR A O 1
ATOM 726 N N . GLY A 1 92 ? 6.579 -14.355 19.147 1.00 53.47 92 GLY A N 1
ATOM 727 C CA . GLY A 1 92 ? 7.315 -13.257 19.797 1.00 53.47 92 GLY A CA 1
ATOM 728 C C . GLY A 1 92 ? 7.526 -12.018 18.915 1.00 53.47 92 GLY A C 1
ATOM 729 O O . GLY A 1 92 ? 7.194 -12.026 17.734 1.00 53.47 92 GLY A O 1
ATOM 730 N N . LEU A 1 93 ? 8.118 -10.967 19.506 1.00 54.09 93 LEU A N 1
ATOM 731 C CA . LEU A 1 93 ? 8.402 -9.607 18.982 1.00 54.09 93 LEU A CA 1
ATOM 732 C C . LEU A 1 93 ? 9.307 -9.522 17.726 1.00 54.09 93 LEU A C 1
ATOM 734 O O . LEU A 1 93 ? 9.999 -8.526 17.523 1.00 54.09 93 LEU A O 1
ATOM 738 N N . ARG A 1 94 ? 9.386 -10.557 16.889 1.00 61.72 94 ARG A N 1
ATOM 739 C CA . ARG A 1 94 ? 10.305 -10.578 15.743 1.00 61.72 94 ARG A CA 1
ATOM 740 C C . ARG A 1 94 ? 9.554 -10.307 14.445 1.00 61.72 94 ARG A C 1
ATOM 742 O O . ARG A 1 94 ? 8.637 -11.043 14.097 1.00 61.72 94 ARG A O 1
ATOM 749 N N . GLY A 1 95 ? 9.966 -9.245 13.752 1.00 70.00 95 GLY A N 1
ATOM 750 C CA . GLY A 1 95 ? 9.558 -8.970 12.375 1.00 70.00 95 GLY A CA 1
ATOM 751 C C . GLY A 1 95 ? 10.120 -9.999 11.388 1.00 70.00 95 GLY A C 1
ATOM 752 O O . GLY A 1 95 ? 10.952 -10.837 11.742 1.00 70.00 95 GLY A O 1
ATOM 753 N N . HIS A 1 96 ? 9.667 -9.927 10.138 1.00 77.00 96 HIS A N 1
ATOM 754 C CA . HIS A 1 96 ? 10.109 -10.814 9.064 1.00 77.00 96 HIS A CA 1
ATOM 755 C C . HIS A 1 96 ? 11.329 -10.232 8.344 1.00 77.00 96 HIS A C 1
ATOM 757 O O . HIS A 1 96 ? 11.291 -9.095 7.881 1.00 77.00 96 HIS A O 1
ATOM 763 N N . LEU A 1 97 ? 12.395 -11.025 8.207 1.00 85.25 97 LEU A N 1
ATOM 764 C CA . LEU A 1 97 ? 13.479 -10.729 7.273 1.00 85.25 97 LEU A CA 1
ATOM 765 C C . LEU A 1 97 ? 13.146 -11.380 5.929 1.00 85.25 97 LEU A C 1
ATOM 767 O O . LEU A 1 97 ? 12.900 -12.583 5.873 1.00 85.25 97 LEU A O 1
ATOM 771 N N . GLN A 1 98 ? 13.132 -10.591 4.859 1.00 90.25 98 GLN A N 1
ATOM 772 C CA . GLN A 1 98 ? 12.767 -11.057 3.523 1.00 90.25 98 GLN A CA 1
ATOM 773 C C . GLN A 1 98 ? 13.935 -10.886 2.554 1.00 90.25 98 GLN A C 1
ATOM 775 O O . GLN A 1 98 ? 14.555 -9.824 2.492 1.00 90.25 98 GLN A O 1
ATOM 780 N N . GLN A 1 99 ? 14.218 -11.928 1.772 1.00 93.69 99 GLN A N 1
ATOM 781 C CA . GLN A 1 99 ? 15.178 -11.862 0.676 1.00 93.69 99 GLN A CA 1
ATOM 782 C C . GLN A 1 99 ? 14.456 -11.422 -0.596 1.00 93.69 99 GLN A C 1
ATOM 784 O O . GLN A 1 99 ? 13.598 -12.130 -1.111 1.00 93.69 99 GLN A O 1
ATOM 789 N N . ILE A 1 100 ? 14.816 -10.244 -1.102 1.00 93.75 100 ILE A N 1
ATOM 790 C CA . ILE A 1 100 ? 14.194 -9.643 -2.283 1.00 93.75 100 ILE A CA 1
ATOM 791 C C . ILE A 1 100 ? 15.300 -9.230 -3.254 1.00 93.75 100 ILE A C 1
ATOM 793 O O . ILE A 1 100 ? 16.197 -8.457 -2.890 1.00 93.75 100 ILE A O 1
ATOM 797 N N . ALA A 1 101 ? 15.234 -9.722 -4.493 1.00 94.62 101 ALA A N 1
ATOM 798 C CA . ALA A 1 101 ? 16.238 -9.459 -5.522 1.00 94.62 101 ALA A CA 1
ATOM 799 C C . ALA A 1 101 ? 16.354 -7.961 -5.873 1.00 94.62 101 ALA A C 1
ATOM 801 O O . ALA A 1 101 ? 15.488 -7.131 -5.565 1.00 94.62 101 ALA A O 1
ATOM 802 N N . THR A 1 102 ? 17.493 -7.557 -6.438 1.00 94.69 102 THR A N 1
ATOM 803 C CA . THR A 1 102 ? 17.675 -6.209 -7.003 1.00 94.69 102 THR A CA 1
ATOM 804 C C . THR A 1 102 ? 16.695 -5.991 -8.157 1.00 94.69 102 THR A C 1
ATOM 806 O O . THR A 1 102 ? 16.350 -6.927 -8.86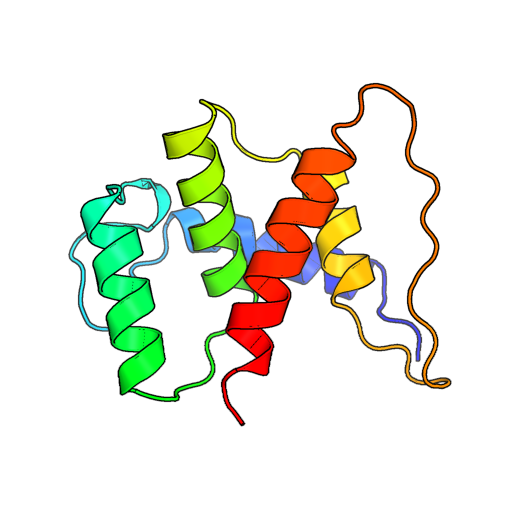3 1.00 94.69 102 THR A O 1
ATOM 809 N N . GLY A 1 103 ? 16.186 -4.766 -8.311 1.00 93.25 103 GLY A N 1
ATOM 810 C CA . GLY A 1 103 ? 15.166 -4.456 -9.324 1.00 93.25 103 GLY A CA 1
ATOM 811 C C . GLY A 1 103 ? 13.720 -4.767 -8.917 1.00 93.25 103 GLY A C 1
ATOM 812 O O . GLY A 1 103 ? 12.806 -4.200 -9.498 1.00 93.25 103 GLY A O 1
ATOM 813 N N . GLU A 1 104 ? 13.481 -5.539 -7.851 1.00 94.31 104 GLU A N 1
ATOM 814 C CA . GLU A 1 104 ? 12.113 -5.905 -7.436 1.00 94.31 104 GLU A CA 1
ATOM 815 C C . GLU A 1 104 ? 11.302 -4.778 -6.766 1.00 94.31 104 GLU A C 1
ATOM 817 O O . GLU A 1 104 ? 10.155 -4.970 -6.362 1.00 94.31 104 GLU A O 1
ATOM 822 N N . GLY A 1 105 ? 11.879 -3.584 -6.629 1.00 95.19 105 GLY A N 1
ATOM 823 C CA . GLY A 1 105 ? 11.190 -2.435 -6.040 1.00 95.19 105 GLY A CA 1
ATOM 824 C C . GLY A 1 105 ? 11.103 -2.472 -4.511 1.00 95.19 105 GLY A C 1
ATOM 825 O O . GLY A 1 105 ? 10.087 -2.078 -3.946 1.00 95.19 105 GLY A O 1
ATOM 826 N N . LYS A 1 106 ? 12.177 -2.894 -3.825 1.00 95.69 106 LYS A N 1
ATOM 827 C CA . LYS A 1 106 ? 12.280 -2.892 -2.347 1.00 95.69 106 LYS A CA 1
ATOM 828 C C . LYS A 1 106 ? 11.855 -1.564 -1.701 1.00 95.69 106 LYS A C 1
ATOM 830 O O . LYS A 1 106 ? 11.191 -1.571 -0.671 1.00 95.69 106 LYS A O 1
ATOM 835 N N . THR A 1 107 ? 12.194 -0.433 -2.318 1.00 95.38 107 THR A N 1
ATOM 836 C CA . THR A 1 107 ? 11.793 0.899 -1.838 1.00 95.38 107 THR A CA 1
ATOM 837 C C . THR A 1 107 ? 10.275 1.079 -1.841 1.00 95.38 107 THR A C 1
ATOM 839 O O . THR A 1 107 ? 9.718 1.544 -0.851 1.00 95.38 107 THR A O 1
ATOM 842 N N . ALA A 1 108 ? 9.596 0.668 -2.918 1.00 94.88 108 ALA A N 1
ATOM 843 C CA . ALA A 1 108 ? 8.140 0.745 -3.020 1.00 94.88 108 ALA A CA 1
ATOM 844 C C . ALA A 1 108 ? 7.464 -0.180 -1.998 1.00 94.88 108 ALA A C 1
ATOM 846 O O . ALA A 1 108 ? 6.559 0.250 -1.289 1.00 94.88 108 ALA A O 1
ATOM 847 N N . ILE A 1 109 ? 7.970 -1.411 -1.854 1.00 96.38 109 ILE A N 1
ATOM 848 C CA . ILE A 1 109 ? 7.509 -2.382 -0.850 1.00 96.38 109 ILE A CA 1
ATOM 849 C C . ILE A 1 109 ? 7.513 -1.765 0.556 1.00 96.38 109 ILE A C 1
ATOM 851 O O . ILE A 1 109 ? 6.494 -1.780 1.244 1.00 96.38 109 ILE A O 1
ATOM 855 N N . VAL A 1 110 ? 8.643 -1.188 0.979 1.00 95.25 110 VAL A N 1
ATOM 856 C CA . VAL A 1 110 ? 8.772 -0.598 2.321 1.00 95.25 110 VAL A CA 1
ATOM 857 C C . VAL A 1 110 ? 7.886 0.638 2.471 1.00 95.25 110 VAL A C 1
ATOM 859 O O . VAL A 1 110 ? 7.241 0.796 3.507 1.00 95.25 110 VAL A O 1
ATOM 862 N N . ALA A 1 111 ? 7.808 1.496 1.451 1.00 95.44 111 ALA A N 1
ATOM 863 C CA . ALA A 1 111 ? 6.968 2.690 1.493 1.00 95.44 111 ALA A CA 1
ATOM 864 C C . ALA A 1 111 ? 5.482 2.339 1.683 1.00 95.44 111 ALA A C 1
ATOM 866 O O . ALA A 1 111 ? 4.842 2.865 2.596 1.00 95.44 111 ALA A O 1
ATOM 867 N N . LEU A 1 112 ? 4.946 1.409 0.883 1.00 95.50 112 LEU A N 1
ATOM 868 C CA . LEU A 1 112 ? 3.558 0.961 1.024 1.00 95.50 112 LEU A CA 1
ATOM 869 C C . LEU A 1 112 ? 3.323 0.246 2.359 1.00 95.50 112 LEU A C 1
ATOM 871 O O . LEU A 1 112 ? 2.317 0.514 3.015 1.00 95.50 112 LEU A O 1
ATOM 875 N N . PHE A 1 113 ? 4.255 -0.607 2.800 1.00 94.69 113 PHE A N 1
ATOM 876 C CA . PHE A 1 113 ? 4.171 -1.253 4.111 1.00 94.69 113 PHE A CA 1
ATOM 877 C C . PHE A 1 113 ? 4.029 -0.232 5.244 1.00 94.69 113 PHE A C 1
ATOM 879 O O . PHE A 1 113 ? 3.128 -0.364 6.071 1.00 94.69 113 PHE A O 1
ATOM 886 N N . VAL A 1 114 ? 4.876 0.801 5.273 1.00 93.69 114 VAL A N 1
ATOM 887 C CA . VAL A 1 114 ? 4.836 1.833 6.320 1.00 93.69 114 VAL A CA 1
ATOM 888 C C . VAL A 1 114 ? 3.508 2.588 6.299 1.00 93.69 114 VAL A C 1
ATOM 890 O O . VAL A 1 114 ? 2.927 2.808 7.361 1.00 93.69 114 VAL A O 1
ATOM 893 N N . VAL A 1 115 ? 3.001 2.944 5.114 1.00 93.00 115 VAL A N 1
ATOM 894 C CA . VAL A 1 115 ? 1.700 3.616 4.968 1.00 93.00 115 VAL A CA 1
ATOM 895 C C . VAL A 1 115 ? 0.577 2.744 5.526 1.00 93.00 115 VAL A C 1
ATOM 897 O O . VAL A 1 115 ? -0.147 3.182 6.419 1.00 93.00 115 VAL A O 1
ATOM 900 N N . VAL A 1 11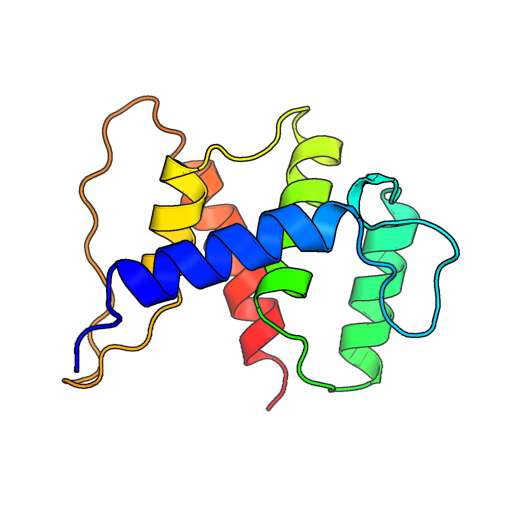6 ? 0.462 1.496 5.068 1.00 92.69 116 VAL A N 1
ATOM 901 C CA . VAL A 1 116 ? -0.610 0.586 5.501 1.00 92.69 116 VAL A CA 1
ATOM 902 C C . VAL A 1 116 ? -0.503 0.278 6.994 1.00 92.69 116 VAL A C 1
ATOM 904 O O . VAL A 1 116 ? -1.505 0.343 7.705 1.00 92.69 116 VAL A O 1
ATOM 907 N N . LYS A 1 117 ? 0.707 0.015 7.505 1.00 90.81 117 LYS A N 1
ATOM 908 C CA . LYS A 1 117 ? 0.943 -0.222 8.936 1.00 90.81 117 LYS A CA 1
ATOM 909 C C . LYS A 1 117 ? 0.521 0.982 9.770 1.00 90.81 117 LYS A C 1
ATOM 911 O O . LYS A 1 117 ? -0.152 0.805 10.780 1.00 90.81 117 LYS A O 1
ATOM 916 N N . ALA A 1 118 ? 0.889 2.195 9.353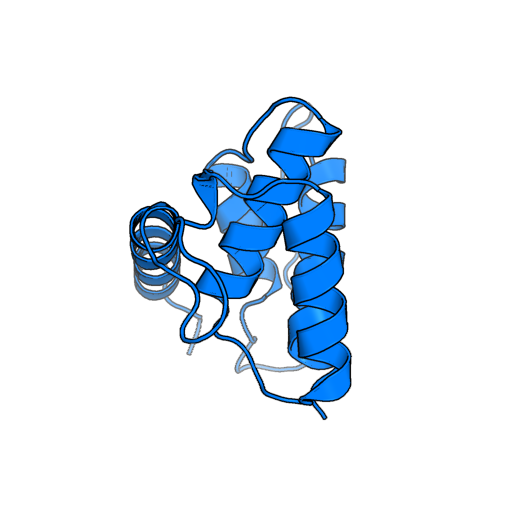 1.00 89.94 118 ALA A N 1
ATOM 917 C CA . ALA A 1 118 ? 0.535 3.416 10.065 1.00 89.94 118 ALA A CA 1
ATOM 918 C C . ALA A 1 118 ? -0.979 3.660 10.076 1.00 89.94 118 ALA A C 1
ATOM 920 O O . ALA A 1 118 ? -1.511 4.068 11.104 1.00 89.94 118 ALA A O 1
ATOM 921 N N . LEU A 1 119 ? -1.674 3.400 8.966 1.00 87.25 119 LEU A N 1
ATOM 922 C CA . LEU A 1 119 ? -3.130 3.545 8.891 1.00 87.25 119 LEU A CA 1
ATOM 923 C C . LEU A 1 119 ? -3.848 2.503 9.757 1.00 87.25 119 LEU A C 1
ATOM 925 O O . LEU A 1 119 ? -4.780 2.854 10.474 1.00 87.25 119 LEU A O 1
ATOM 929 N N . ARG A 1 120 ? -3.370 1.252 9.753 1.00 85.81 120 ARG A N 1
ATOM 930 C CA . ARG A 1 120 ? -3.923 0.163 10.570 1.00 85.81 120 ARG A CA 1
ATOM 931 C C . ARG A 1 120 ? -3.732 0.399 12.070 1.00 85.81 120 ARG A C 1
ATOM 933 O O . ARG A 1 120 ? -4.648 0.183 12.852 1.00 85.81 120 ARG A O 1
ATOM 940 N N . ASP A 1 121 ? -2.543 0.836 12.476 1.00 82.19 121 ASP A N 1
ATOM 941 C CA . ASP A 1 121 ? -2.152 0.911 13.888 1.00 82.19 121 ASP A CA 1
ATOM 942 C C . ASP A 1 121 ? -2.522 2.227 14.588 1.00 82.19 121 ASP A C 1
ATOM 944 O O . ASP A 1 121 ? -2.497 2.284 15.818 1.00 82.19 121 ASP A O 1
ATOM 948 N N . ARG A 1 122 ? -2.826 3.298 13.839 1.00 67.00 122 ARG A N 1
ATOM 949 C CA . ARG A 1 122 ? -3.230 4.595 14.418 1.00 67.00 122 ARG A CA 1
ATOM 950 C C . ARG A 1 122 ? -4.628 4.585 15.031 1.00 67.00 122 ARG A C 1
ATOM 952 O O . ARG A 1 122 ? -4.980 5.541 15.718 1.00 67.00 122 ARG A O 1
ATOM 959 N N . VAL A 1 123 ? -5.400 3.526 14.811 1.00 55.69 123 VAL A N 1
ATOM 960 C CA . VAL A 1 123 ? -6.661 3.286 15.507 1.00 55.69 123 VAL A CA 1
ATOM 961 C C . VAL A 1 123 ? -6.363 2.521 16.800 1.00 55.69 123 VAL A C 1
ATOM 963 O O . VAL A 1 123 ? -6.474 1.299 16.860 1.00 55.69 123 VAL A O 1
ATOM 966 N N . LYS A 1 124 ? -5.903 3.245 17.823 1.00 44.06 124 LYS A N 1
ATOM 967 C CA . LYS A 1 124 ? -5.812 2.781 19.213 1.00 44.06 124 LYS A CA 1
ATOM 968 C C . LYS A 1 124 ? -6.371 3.841 20.148 1.00 44.06 124 LYS A C 1
ATOM 970 O O . LYS A 1 124 ? -6.183 5.044 19.852 1.00 44.06 124 LYS A O 1
#